Protein AF-Q4TA92-F1 (afdb_monomer_lite)

Radius of gyration: 16.66 Å; chains: 1; bounding box: 43×38×44 Å

Structure (mmCIF, N/CA/C/O backbone):
data_AF-Q4TA92-F1
#
_entry.id   AF-Q4TA92-F1
#
loop_
_atom_site.group_PDB
_atom_site.id
_atom_site.type_symbol
_atom_site.label_atom_id
_atom_site.label_alt_id
_atom_site.label_comp_id
_atom_site.label_asym_id
_atom_site.label_entity_id
_atom_site.label_seq_id
_atom_site.pdbx_PDB_ins_code
_atom_site.Cartn_x
_atom_site.Cartn_y
_atom_site.Cartn_z
_atom_site.occupancy
_atom_site.B_iso_or_equiv
_atom_site.auth_seq_id
_atom_site.auth_comp_id
_atom_site.auth_asym_id
_atom_site.auth_atom_id
_atom_site.pdbx_PDB_model_num
ATOM 1 N N . MET A 1 1 ? -24.003 -2.012 23.656 1.00 39.53 1 MET A N 1
ATOM 2 C CA . MET A 1 1 ? -23.336 -0.800 23.138 1.00 39.53 1 MET A CA 1
ATOM 3 C C . MET A 1 1 ? -22.888 -1.135 21.731 1.00 39.53 1 MET A C 1
ATOM 5 O O . MET A 1 1 ? -22.194 -2.130 21.583 1.00 39.53 1 MET A O 1
ATOM 9 N N . GLY A 1 2 ? -23.394 -0.430 20.718 1.00 49.09 2 GLY A N 1
ATOM 10 C CA . GLY A 1 2 ? -23.000 -0.677 19.329 1.00 49.09 2 GLY A CA 1
ATOM 11 C C . GLY A 1 2 ? -21.541 -0.287 19.118 1.00 49.09 2 GLY A C 1
ATOM 12 O O . GLY A 1 2 ? -21.080 0.686 19.718 1.00 49.09 2 GLY A O 1
ATOM 13 N N . GLN A 1 3 ? -20.822 -1.066 18.315 1.00 56.66 3 GLN A N 1
ATOM 14 C CA . GLN A 1 3 ? -19.485 -0.715 17.853 1.00 56.66 3 GLN A CA 1
ATOM 15 C C . GLN A 1 3 ? -19.561 0.648 17.155 1.00 56.66 3 GLN A C 1
ATOM 17 O O . GLN A 1 3 ? -20.481 0.908 16.382 1.00 56.66 3 GLN A O 1
ATOM 22 N N . LYS A 1 4 ? -18.667 1.566 17.525 1.00 73.75 4 LYS A N 1
ATOM 23 C CA . LYS A 1 4 ? -18.627 2.904 16.940 1.00 73.75 4 LYS A CA 1
ATOM 24 C C . LYS A 1 4 ? -17.943 2.786 15.583 1.00 73.75 4 LYS A C 1
ATOM 26 O O . LYS A 1 4 ? -16.740 2.547 15.546 1.00 73.75 4 LYS A O 1
ATOM 31 N N . ASP A 1 5 ? -18.694 2.963 14.504 1.00 84.50 5 ASP A N 1
ATOM 32 C CA . ASP A 1 5 ? -18.118 3.026 13.162 1.00 84.50 5 ASP A CA 1
ATOM 33 C C . ASP A 1 5 ? -17.235 4.276 13.059 1.00 84.50 5 ASP A C 1
ATOM 35 O O . ASP A 1 5 ? -17.701 5.411 13.216 1.00 84.50 5 ASP A O 1
ATOM 39 N N . LEU A 1 6 ? -15.934 4.065 12.858 1.00 92.88 6 LEU A N 1
ATOM 40 C CA . LEU A 1 6 ? -14.961 5.125 12.622 1.00 92.88 6 LEU A CA 1
ATOM 41 C C . LEU A 1 6 ? -14.700 5.211 11.120 1.00 92.88 6 LEU A C 1
ATOM 43 O O . LEU A 1 6 ? -14.471 4.198 10.470 1.00 92.88 6 LEU A O 1
ATOM 47 N N . ILE A 1 7 ? -14.735 6.426 10.579 1.00 96.19 7 ILE A N 1
ATOM 48 C CA . ILE A 1 7 ? -14.476 6.687 9.161 1.00 96.19 7 ILE A CA 1
ATOM 49 C C . ILE A 1 7 ? -13.233 7.559 9.077 1.00 96.19 7 ILE A C 1
ATOM 51 O O . ILE A 1 7 ? -13.173 8.614 9.720 1.00 96.19 7 ILE A O 1
ATOM 55 N N . PHE A 1 8 ? -12.273 7.129 8.266 1.00 97.69 8 PHE A N 1
ATOM 56 C CA . PHE A 1 8 ? -11.012 7.822 8.056 1.00 97.69 8 PHE A CA 1
ATOM 57 C C . PHE A 1 8 ? -10.828 8.197 6.584 1.00 97.69 8 PHE A C 1
ATOM 59 O O . PHE A 1 8 ? -11.374 7.556 5.692 1.00 97.69 8 PHE A O 1
ATOM 66 N N . LEU A 1 9 ? -10.064 9.259 6.356 1.00 97.81 9 LEU A N 1
ATOM 67 C CA . LEU A 1 9 ? -9.528 9.668 5.063 1.00 97.81 9 LEU A CA 1
ATOM 68 C C . LEU A 1 9 ? -8.019 9.804 5.239 1.00 97.81 9 LEU A C 1
ATOM 70 O O . LEU A 1 9 ? -7.581 10.505 6.151 1.00 97.81 9 LEU A O 1
ATOM 74 N N . VAL A 1 10 ? -7.236 9.181 4.367 1.00 98.06 10 VAL A N 1
ATOM 75 C CA . VAL A 1 10 ? -5.774 9.288 4.377 1.00 98.06 10 VAL A CA 1
ATOM 76 C C . VAL A 1 10 ? -5.331 10.044 3.134 1.00 98.06 10 VAL A C 1
ATOM 78 O O . VAL A 1 10 ? -5.870 9.835 2.051 1.00 98.06 10 VAL A O 1
ATOM 81 N N . VAL A 1 11 ? -4.390 10.970 3.297 1.00 97.50 11 VAL A N 1
ATOM 82 C CA . VAL A 1 11 ? -3.854 11.780 2.199 1.00 97.50 11 VAL A CA 1
ATOM 83 C C . VAL A 1 11 ? -2.397 11.408 1.973 1.00 97.50 11 VAL A C 1
ATOM 85 O O . VAL A 1 11 ? -1.551 11.708 2.821 1.00 97.50 11 VAL A O 1
ATOM 88 N N . ALA A 1 12 ? -2.120 10.798 0.818 1.00 96.19 12 ALA A N 1
ATOM 89 C CA . ALA A 1 12 ? -0.773 10.644 0.284 1.00 96.19 12 ALA A CA 1
ATOM 90 C C . ALA A 1 12 ? -0.198 12.021 -0.066 1.00 96.19 12 ALA A C 1
ATOM 92 O O . ALA A 1 12 ? -0.863 12.845 -0.698 1.00 96.19 12 ALA A O 1
ATOM 93 N N . ASN A 1 13 ? 1.042 12.280 0.342 1.00 91.94 13 ASN A N 1
ATOM 94 C CA . ASN A 1 13 ? 1.756 13.492 -0.029 1.00 91.94 13 ASN A CA 1
ATOM 95 C C . ASN A 1 13 ? 3.100 13.133 -0.656 1.00 91.94 13 ASN A C 1
ATOM 97 O O . ASN A 1 13 ? 3.904 12.424 -0.056 1.00 91.94 13 ASN A O 1
ATOM 101 N N . SER A 1 14 ? 3.359 13.719 -1.823 1.00 85.12 14 SER A N 1
ATOM 102 C CA . SER A 1 14 ? 4.660 13.718 -2.479 1.00 85.12 14 SER A CA 1
ATOM 103 C C . SER A 1 14 ? 5.167 15.152 -2.583 1.00 85.12 14 SER A C 1
ATOM 105 O O . SER A 1 14 ? 4.743 15.948 -3.423 1.00 85.12 14 SER A O 1
ATOM 107 N N . ARG A 1 15 ? 6.032 15.546 -1.648 1.00 76.12 15 ARG A N 1
ATOM 108 C CA . ARG A 1 15 ? 6.636 16.886 -1.631 1.00 76.12 15 ARG A CA 1
ATOM 109 C C . ARG A 1 15 ? 8.110 16.726 -1.337 1.00 76.12 15 ARG A C 1
ATOM 111 O O . ARG A 1 15 ? 8.457 16.041 -0.401 1.00 76.12 15 ARG A O 1
ATOM 118 N N . GLU A 1 16 ? 8.993 17.419 -2.040 1.00 67.81 16 GLU A N 1
ATOM 119 C CA . GLU A 1 16 ? 10.441 17.324 -1.779 1.00 67.81 16 GLU A CA 1
ATOM 120 C C . GLU A 1 16 ? 10.877 18.102 -0.513 1.00 67.81 16 GLU A C 1
ATOM 122 O O . GLU A 1 16 ? 11.810 18.901 -0.545 1.00 67.81 16 GLU A O 1
ATOM 127 N N . VAL A 1 17 ? 10.168 17.923 0.607 1.00 75.25 17 VAL A N 1
ATOM 128 C CA . VAL A 1 17 ? 10.427 18.577 1.895 1.00 75.25 17 VAL A CA 1
ATOM 129 C C . VAL A 1 17 ? 10.469 17.515 2.985 1.00 75.25 17 VAL A C 1
ATOM 131 O O . VAL A 1 17 ? 9.480 16.833 3.217 1.00 75.25 17 VAL A O 1
ATOM 134 N N . GLU A 1 18 ? 11.606 17.410 3.668 1.00 80.50 18 GLU A N 1
ATOM 135 C CA . GLU A 1 18 ? 11.836 16.434 4.737 1.00 80.50 18 GLU A CA 1
ATOM 136 C C . GLU A 1 18 ? 11.530 17.036 6.131 1.00 80.50 18 GLU A C 1
ATOM 138 O O . GLU A 1 18 ? 11.960 18.166 6.403 1.00 80.50 18 GLU A O 1
ATOM 143 N N . PRO A 1 19 ? 10.860 16.300 7.042 1.00 85.50 19 PRO A N 1
ATOM 144 C CA . PRO A 1 19 ? 10.235 14.997 6.803 1.00 85.50 19 PRO A CA 1
ATOM 145 C C . PRO A 1 19 ? 8.993 15.126 5.909 1.00 85.50 19 PRO A C 1
ATOM 147 O O . PRO A 1 19 ? 8.202 16.063 6.054 1.00 85.50 19 PRO A O 1
ATOM 150 N N . GLU A 1 20 ? 8.815 14.165 5.006 1.00 92.81 20 GLU A N 1
ATOM 151 C CA . GLU A 1 20 ? 7.596 14.036 4.209 1.00 92.81 20 GLU A CA 1
ATOM 152 C C . GLU A 1 20 ? 6.499 13.362 5.044 1.00 92.81 20 GLU A C 1
ATOM 154 O O . GLU A 1 20 ? 6.723 12.338 5.686 1.00 92.81 20 GLU A O 1
ATOM 159 N N . LEU A 1 21 ? 5.296 13.940 5.062 1.00 95.44 21 LEU A N 1
ATOM 160 C CA . LEU A 1 21 ? 4.236 13.534 5.987 1.00 95.44 21 LEU A CA 1
ATOM 161 C C . LEU A 1 21 ? 2.925 13.264 5.250 1.00 95.44 21 LEU A C 1
ATOM 163 O O . LEU A 1 21 ? 2.416 14.139 4.548 1.00 95.44 21 LEU A O 1
ATOM 167 N N . SER A 1 22 ? 2.328 12.101 5.487 1.00 97.06 22 SER A N 1
ATOM 168 C CA . SER A 1 22 ? 0.933 11.816 5.142 1.00 97.06 22 SER A CA 1
ATOM 169 C C . SER A 1 22 ? 0.024 12.148 6.323 1.00 97.06 22 SER A C 1
ATOM 171 O O . SER A 1 22 ? 0.420 12.047 7.487 1.00 97.06 22 SER A O 1
ATOM 173 N N . VAL A 1 23 ? -1.201 12.584 6.032 1.00 97.81 23 VAL A N 1
ATOM 174 C CA . VAL A 1 23 ? -2.147 13.042 7.060 1.00 97.81 23 VAL A CA 1
ATOM 175 C C . VAL A 1 23 ? -3.380 12.156 7.061 1.00 97.81 23 VAL A C 1
ATOM 177 O O . VAL A 1 23 ? -4.002 11.949 6.021 1.00 97.81 23 VAL A O 1
ATOM 180 N N . ILE A 1 24 ? -3.751 11.684 8.247 1.00 98.50 24 ILE A N 1
ATOM 181 C CA . ILE A 1 24 ? -4.986 10.951 8.493 1.00 98.50 24 ILE A CA 1
ATOM 182 C C . ILE A 1 24 ? -5.998 11.915 9.095 1.00 98.50 24 ILE A C 1
ATOM 184 O O . ILE A 1 24 ? -5.726 12.611 10.079 1.00 98.50 24 ILE A O 1
ATOM 188 N N . TYR A 1 25 ? -7.189 11.921 8.518 1.00 98.56 25 TYR A N 1
ATOM 189 C CA . TYR A 1 25 ? -8.347 12.624 9.029 1.00 98.56 25 TYR A CA 1
ATOM 190 C C . TYR A 1 25 ? -9.414 11.635 9.482 1.00 98.56 25 TYR A C 1
ATOM 192 O O . TYR A 1 25 ? -9.606 10.592 8.867 1.00 98.56 25 TYR A O 1
ATOM 200 N N . GLN A 1 26 ? -10.166 12.003 10.512 1.00 98.19 26 GLN A N 1
ATOM 201 C CA . GLN A 1 26 ? -11.313 11.247 11.000 1.00 98.19 26 GLN A CA 1
ATOM 202 C C . GLN A 1 26 ? -12.600 12.043 10.778 1.00 98.19 26 GLN A C 1
ATOM 204 O O . GLN A 1 26 ? -12.660 13.252 11.033 1.00 98.19 26 GLN A O 1
ATOM 209 N N . TRP A 1 27 ? -13.649 11.375 10.304 1.00 98.00 27 TRP A N 1
ATOM 210 C CA . TRP A 1 27 ? -14.964 11.984 10.143 1.00 98.00 27 TRP A CA 1
ATOM 211 C C . TRP A 1 27 ? -15.559 12.350 11.503 1.00 98.00 27 TRP A C 1
ATOM 213 O O . TRP A 1 27 ? -15.816 11.493 12.352 1.00 98.00 27 TRP A O 1
ATOM 223 N N . ASN A 1 28 ? -15.844 13.634 11.705 1.00 96.81 28 ASN A N 1
ATOM 224 C CA . ASN A 1 28 ? -16.569 14.097 12.873 1.00 96.81 28 ASN A CA 1
ATOM 225 C C . ASN A 1 28 ? -18.057 14.252 12.537 1.00 96.81 28 ASN A C 1
ATOM 227 O O . ASN A 1 28 ? -18.454 15.176 11.827 1.00 96.81 28 ASN A O 1
ATOM 231 N N . VAL A 1 29 ? -18.892 13.375 13.099 1.00 94.69 29 VAL A N 1
ATOM 232 C CA . VAL A 1 29 ? -20.344 13.351 12.842 1.00 94.69 29 VAL A CA 1
ATOM 233 C C . VAL A 1 29 ? -21.037 14.647 13.278 1.00 94.69 29 VAL A C 1
ATOM 235 O O . VAL A 1 29 ? -21.936 15.125 12.587 1.00 94.69 29 VAL A O 1
ATOM 238 N N . GLN A 1 30 ? -20.615 15.244 14.399 1.00 95.38 30 GLN A N 1
ATOM 239 C CA . GLN A 1 30 ? -21.237 16.463 14.933 1.00 95.38 30 GLN A CA 1
ATOM 240 C C . GLN A 1 30 ? -20.943 17.678 14.048 1.00 95.38 30 GLN A C 1
ATOM 242 O O . GLN A 1 30 ? -21.834 18.472 13.764 1.00 95.38 30 GLN A O 1
ATOM 247 N N . GLN A 1 31 ? -19.698 17.804 13.590 1.00 96.62 31 GLN A N 1
ATOM 248 C CA . GLN A 1 31 ? -19.247 18.914 12.752 1.00 96.62 31 GLN A CA 1
ATOM 249 C C . GLN A 1 31 ? -19.459 18.664 11.253 1.00 96.62 31 GLN A C 1
ATOM 251 O O . GLN A 1 31 ? -19.238 19.577 10.461 1.00 96.62 31 GLN A O 1
ATOM 256 N N . ARG A 1 32 ? -19.873 17.448 10.864 1.00 96.44 32 ARG A N 1
ATOM 257 C CA . ARG A 1 32 ? -20.069 17.006 9.473 1.00 96.44 32 ARG A CA 1
ATOM 258 C C . ARG A 1 32 ? -18.870 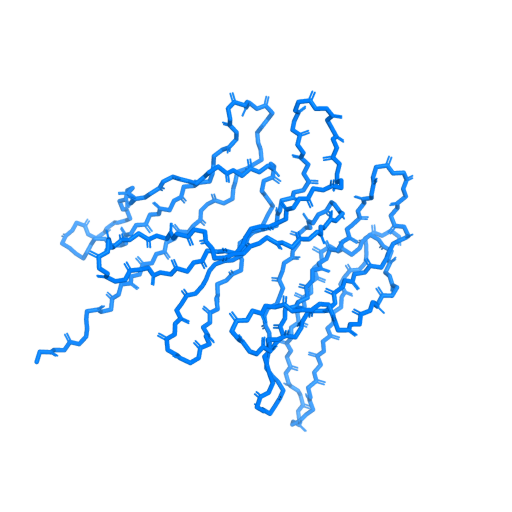17.320 8.574 1.00 96.44 32 ARG A C 1
ATOM 260 O O . ARG A 1 32 ? -19.031 17.817 7.461 1.00 96.44 32 ARG A O 1
ATOM 267 N N . ARG A 1 33 ? -17.662 17.070 9.080 1.00 97.75 33 ARG A N 1
ATOM 268 C CA . ARG A 1 33 ? -16.408 17.285 8.349 1.00 97.75 33 ARG A CA 1
ATOM 269 C C . ARG A 1 33 ? -15.304 16.368 8.857 1.00 97.75 33 ARG A C 1
ATOM 271 O O . ARG A 1 33 ? -15.341 15.918 10.002 1.00 97.75 33 ARG A O 1
ATOM 278 N N . PHE A 1 34 ? -14.303 16.157 8.015 1.00 98.31 34 PHE A N 1
ATOM 279 C CA . PHE A 1 34 ? -13.057 15.499 8.385 1.00 98.31 34 PHE A CA 1
ATOM 280 C C . PHE A 1 34 ? -12.192 16.430 9.242 1.00 98.31 34 PHE A C 1
ATOM 282 O O . PHE A 1 34 ? -11.988 17.597 8.897 1.00 98.31 34 PHE A O 1
ATOM 289 N N . LEU A 1 35 ? -11.711 15.922 10.376 1.00 98.31 35 LEU A N 1
ATOM 290 C CA . LEU A 1 35 ? -10.785 16.609 11.275 1.00 98.31 35 LEU A CA 1
ATOM 291 C C . LEU A 1 35 ? -9.451 15.882 11.282 1.00 98.31 35 LEU A C 1
ATOM 293 O O . LEU A 1 35 ? -9.429 14.664 11.140 1.00 98.31 35 LEU A O 1
ATOM 297 N N . HIS A 1 36 ? -8.356 16.628 11.440 1.00 98.31 36 HIS A N 1
ATOM 298 C CA . HIS A 1 36 ? -7.032 16.031 11.617 1.00 98.31 36 HIS A CA 1
ATOM 299 C C . HIS A 1 36 ? -7.079 15.022 12.770 1.00 98.31 36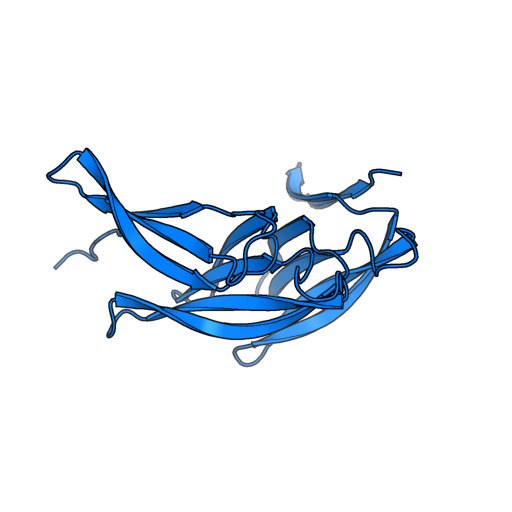 HIS A C 1
ATOM 301 O O . HIS A 1 36 ? -7.666 15.308 13.816 1.00 98.31 36 HIS A O 1
ATOM 307 N N . HIS A 1 37 ? -6.517 13.841 12.533 1.00 98.25 37 HIS A N 1
ATOM 308 C CA . HIS A 1 37 ? -6.479 12.746 13.492 1.00 98.25 37 HIS A CA 1
ATOM 309 C C . HIS A 1 37 ? -5.037 12.354 13.819 1.00 98.25 37 HIS A C 1
ATOM 311 O O . HIS A 1 37 ? -4.656 12.326 14.985 1.00 98.25 37 HIS A O 1
ATOM 317 N N . GLN A 1 38 ? -4.221 12.104 12.795 1.00 98.31 38 GLN A N 1
ATOM 318 C CA . GLN A 1 38 ? -2.838 11.667 12.955 1.00 98.31 38 GLN A CA 1
ATOM 319 C C . GLN A 1 38 ? -1.989 12.135 11.771 1.00 98.31 38 GLN A C 1
ATOM 321 O O . GLN A 1 38 ? -2.503 12.428 10.691 1.00 98.31 38 GLN A O 1
ATOM 326 N N . THR A 1 39 ? -0.678 12.193 11.975 1.00 97.62 39 THR A N 1
ATOM 327 C CA . THR A 1 39 ? 0.308 12.395 10.914 1.00 97.62 39 THR A CA 1
ATOM 328 C C . THR A 1 39 ? 1.307 11.243 10.946 1.00 97.62 39 THR A C 1
ATOM 330 O O . THR A 1 39 ? 1.744 10.858 12.030 1.00 97.62 39 THR A O 1
ATOM 333 N N . LEU A 1 40 ? 1.657 10.708 9.777 1.00 97.56 40 LEU A N 1
ATOM 334 C CA . LEU A 1 40 ? 2.613 9.613 9.606 1.00 97.56 40 LEU A CA 1
ATOM 335 C C . LEU A 1 40 ? 3.759 10.071 8.702 1.00 97.56 40 LEU A C 1
ATOM 337 O O . LEU A 1 40 ? 3.518 10.747 7.701 1.00 97.56 40 LEU A O 1
ATOM 341 N N . GLU A 1 41 ? 4.993 9.716 9.056 1.00 96.50 41 GLU A N 1
ATOM 342 C CA . GLU A 1 41 ? 6.142 9.928 8.173 1.00 96.50 41 GLU A CA 1
ATOM 343 C C . GLU A 1 41 ? 6.054 8.975 6.980 1.00 96.50 41 GLU A C 1
ATOM 345 O O . GLU A 1 41 ? 5.764 7.791 7.128 1.00 96.50 41 GLU A O 1
ATOM 350 N N . THR A 1 42 ? 6.261 9.515 5.785 1.00 96.88 42 THR A N 1
ATOM 351 C CA . THR A 1 42 ? 6.195 8.792 4.511 1.00 96.88 42 THR A CA 1
ATOM 352 C C . THR A 1 42 ? 7.291 9.299 3.582 1.00 96.88 42 THR A C 1
ATOM 354 O O . THR A 1 42 ? 7.974 10.262 3.909 1.00 96.88 42 THR A O 1
ATOM 357 N N . HIS A 1 43 ? 7.482 8.677 2.422 1.00 96.94 43 HIS A N 1
ATOM 358 C CA . HIS A 1 43 ? 8.534 9.063 1.479 1.00 96.94 43 HIS A CA 1
ATOM 359 C C . HIS A 1 43 ? 7.974 9.147 0.064 1.00 96.94 43 HIS A C 1
ATOM 361 O O . HIS A 1 43 ? 7.842 8.127 -0.618 1.00 96.94 43 HIS A O 1
ATOM 367 N N . SER A 1 44 ? 7.634 10.365 -0.366 1.00 96.50 44 SER A N 1
ATOM 368 C CA . SER A 1 44 ? 6.944 10.624 -1.626 1.00 96.50 44 SER A CA 1
ATOM 369 C C . SER A 1 44 ? 5.762 9.673 -1.827 1.00 96.50 44 SER A C 1
ATOM 371 O O . SER A 1 44 ? 5.720 8.954 -2.820 1.00 96.50 44 SER A O 1
ATOM 373 N N . ALA A 1 45 ? 4.843 9.618 -0.858 1.00 97.56 45 ALA A N 1
ATOM 374 C CA . ALA A 1 45 ? 3.722 8.682 -0.902 1.00 97.56 45 ALA A CA 1
ATOM 375 C C . ALA A 1 45 ? 2.865 8.930 -2.149 1.00 97.56 45 ALA A C 1
ATOM 377 O O . ALA A 1 45 ? 2.468 10.073 -2.404 1.00 97.56 45 ALA A O 1
ATOM 378 N N . LEU A 1 46 ? 2.596 7.867 -2.910 1.00 97.62 46 LEU A N 1
ATOM 379 C CA . LEU A 1 46 ? 1.755 7.922 -4.112 1.00 97.62 46 LEU A CA 1
ATOM 380 C C . LEU A 1 46 ? 0.377 7.303 -3.896 1.00 97.62 46 LEU A C 1
ATOM 382 O O . LEU A 1 46 ? -0.587 7.794 -4.476 1.00 97.62 46 LEU A O 1
ATOM 386 N N . ASP A 1 47 ? 0.292 6.319 -3.007 1.00 98.56 47 ASP A N 1
ATOM 387 C CA . ASP A 1 47 ? -0.936 5.593 -2.718 1.00 98.56 47 ASP A CA 1
ATOM 388 C C . ASP A 1 47 ? -1.000 5.128 -1.248 1.00 98.56 47 ASP A C 1
ATOM 390 O O . ASP A 1 47 ? 0.027 5.026 -0.558 1.00 98.56 47 ASP A O 1
ATOM 394 N N . TRP A 1 48 ? -2.227 4.900 -0.779 1.00 98.69 48 TRP A N 1
ATOM 395 C CA . TRP A 1 48 ? -2.559 4.245 0.476 1.00 98.69 48 TRP A CA 1
ATOM 396 C C . TRP A 1 48 ? -3.656 3.205 0.252 1.00 98.69 48 TRP A C 1
ATOM 398 O O . TRP A 1 48 ? -4.797 3.584 -0.012 1.00 98.69 48 TRP A O 1
ATOM 408 N N . GLU A 1 49 ? -3.356 1.942 0.544 1.00 98.75 49 GLU A N 1
ATOM 409 C CA . GLU A 1 49 ? -4.337 0.861 0.477 1.00 98.75 49 GLU A CA 1
ATOM 410 C C . GLU A 1 49 ? -4.850 0.481 1.871 1.00 98.75 49 GLU A C 1
ATOM 412 O O . GLU A 1 49 ? -4.082 0.337 2.834 1.00 98.75 49 GLU A O 1
ATOM 417 N N . ALA A 1 50 ? -6.172 0.347 1.997 1.00 98.44 50 ALA A N 1
ATOM 418 C CA . ALA A 1 50 ? -6.861 0.109 3.262 1.00 98.44 50 ALA A CA 1
ATOM 419 C C . ALA A 1 50 ? -7.571 -1.244 3.254 1.00 98.44 50 ALA A C 1
ATOM 421 O O . ALA A 1 50 ? -8.522 -1.463 2.513 1.00 98.44 50 ALA A O 1
ATOM 422 N N . PHE A 1 51 ? -7.188 -2.134 4.168 1.00 98.31 51 PHE A N 1
ATOM 423 C CA . PHE A 1 51 ? -7.696 -3.504 4.179 1.00 98.31 51 PHE A CA 1
ATOM 424 C C . PHE A 1 51 ? -7.955 -4.020 5.593 1.00 98.31 51 PHE A C 1
ATOM 426 O O . PHE A 1 51 ? -7.709 -3.352 6.602 1.00 98.31 51 PHE A O 1
ATOM 433 N N . SER A 1 52 ? -8.524 -5.221 5.696 1.00 97.25 52 SER A N 1
ATOM 434 C CA . SER A 1 52 ? -8.774 -5.865 6.984 1.00 97.25 52 SER A CA 1
ATOM 435 C C . SER A 1 52 ? -8.534 -7.367 6.929 1.00 97.25 52 SER A C 1
ATOM 437 O O . SER A 1 52 ? -8.938 -8.042 5.987 1.00 97.25 52 SER A O 1
ATOM 439 N N . ILE A 1 53 ? -7.906 -7.896 7.980 1.00 97.56 53 ILE A N 1
ATOM 440 C CA . ILE A 1 53 ? -7.643 -9.328 8.166 1.00 97.56 53 ILE A CA 1
ATOM 441 C C . ILE A 1 53 ? -8.063 -9.697 9.587 1.00 97.56 53 ILE A C 1
ATOM 443 O O . ILE A 1 53 ? -7.648 -9.050 10.545 1.00 97.56 53 ILE A O 1
ATOM 447 N N . HIS A 1 54 ? -8.889 -10.735 9.741 1.00 94.31 54 HIS A N 1
ATOM 448 C CA . HIS A 1 54 ? -9.341 -11.243 11.048 1.00 94.31 54 HIS A CA 1
ATOM 449 C C . HIS A 1 54 ? -9.856 -10.152 12.020 1.00 94.31 54 HIS A C 1
ATOM 451 O O . HIS A 1 54 ? -9.522 -10.169 13.201 1.00 94.31 54 HIS A O 1
ATOM 457 N N . ASN A 1 55 ? -10.675 -9.208 11.536 1.00 91.81 55 ASN A N 1
ATOM 458 C CA . ASN A 1 55 ? -11.207 -8.051 12.288 1.00 91.81 55 ASN A CA 1
ATOM 459 C C . ASN A 1 55 ? -10.174 -7.000 12.738 1.00 91.81 55 ASN A C 1
ATOM 461 O O . ASN A 1 55 ? -10.514 -6.111 13.519 1.00 91.81 55 ASN A O 1
ATOM 465 N N . HIS A 1 56 ? -8.941 -7.064 12.243 1.00 95.44 56 HIS A N 1
ATOM 466 C CA . HIS A 1 56 ? -7.965 -5.989 12.381 1.00 95.44 56 HIS A CA 1
ATOM 467 C C . HIS A 1 56 ? -7.953 -5.151 11.106 1.00 95.44 56 HIS A C 1
ATOM 469 O O . HIS A 1 56 ? -7.936 -5.708 10.008 1.00 95.44 56 HIS A O 1
ATOM 475 N N . SER A 1 57 ? -7.968 -3.829 11.261 1.00 97.31 57 SER A N 1
ATOM 476 C CA . SER A 1 57 ? -7.892 -2.879 10.150 1.00 97.31 57 SER A CA 1
ATOM 477 C C . SER A 1 57 ? -6.463 -2.396 9.968 1.00 97.31 57 SER A C 1
ATOM 479 O O . SER A 1 57 ? -5.779 -2.086 10.948 1.00 97.31 57 SER A O 1
ATOM 481 N N . PHE A 1 58 ? -6.038 -2.316 8.715 1.00 98.56 58 PHE A N 1
ATOM 482 C CA . PHE A 1 58 ? -4.683 -1.965 8.324 1.00 98.56 58 PHE A CA 1
ATOM 483 C C . PHE A 1 58 ? -4.686 -0.887 7.246 1.00 98.56 58 PHE A C 1
ATOM 485 O O . PHE A 1 58 ? -5.668 -0.710 6.525 1.00 98.56 58 PHE A O 1
ATOM 492 N N . LEU A 1 59 ? -3.556 -0.199 7.146 1.00 98.81 59 LEU A N 1
ATOM 493 C CA . LEU A 1 59 ? -3.208 0.691 6.049 1.00 98.81 59 LEU A CA 1
ATOM 494 C C . LEU A 1 59 ? -1.816 0.311 5.552 1.00 98.81 59 LEU A C 1
ATOM 496 O O . LEU A 1 59 ? -0.944 0.035 6.374 1.00 98.81 59 LEU A O 1
ATOM 500 N N . VAL A 1 60 ? -1.570 0.347 4.250 1.00 98.88 60 VAL A N 1
ATOM 501 C CA . VAL A 1 60 ? -0.220 0.259 3.680 1.00 98.88 60 VAL A CA 1
ATOM 502 C C . VAL A 1 60 ? 0.040 1.467 2.794 1.00 98.88 60 VAL A C 1
ATOM 504 O O . VAL A 1 60 ? -0.835 1.876 2.044 1.00 98.88 60 VAL A O 1
ATOM 507 N N . VAL A 1 61 ? 1.228 2.061 2.904 1.00 98.81 61 VAL A N 1
ATOM 508 C CA . VAL A 1 61 ? 1.633 3.203 2.069 1.00 98.81 61 VAL A CA 1
ATOM 509 C C . VAL A 1 61 ? 2.550 2.766 0.936 1.00 98.81 61 VAL A C 1
ATOM 511 O O . VAL A 1 61 ? 3.519 2.042 1.174 1.00 98.81 61 VAL A O 1
ATOM 514 N N . ALA A 1 62 ? 2.312 3.263 -0.276 1.00 98.69 62 ALA A N 1
ATOM 515 C CA . ALA A 1 62 ? 3.248 3.163 -1.392 1.00 98.69 62 ALA A CA 1
ATOM 516 C C . ALA A 1 62 ? 4.307 4.275 -1.295 1.00 98.69 62 ALA A C 1
ATOM 518 O O . ALA A 1 62 ? 4.107 5.404 -1.752 1.00 98.69 62 ALA A O 1
ATOM 519 N N . ASN A 1 63 ? 5.448 3.962 -0.675 1.00 98.44 63 ASN A N 1
ATOM 520 C CA . ASN A 1 63 ? 6.581 4.884 -0.589 1.00 98.44 63 ASN A CA 1
ATOM 521 C C . ASN A 1 63 ? 7.420 4.823 -1.876 1.00 98.44 63 ASN A C 1
ATOM 523 O O . ASN A 1 63 ? 8.134 3.849 -2.130 1.00 98.44 63 ASN A O 1
ATOM 527 N N . HIS A 1 64 ? 7.376 5.888 -2.675 1.00 97.50 64 HIS A N 1
ATOM 528 C CA . HIS A 1 64 ? 8.016 5.920 -3.989 1.00 97.50 64 HIS A CA 1
ATOM 529 C C . HIS A 1 64 ? 9.517 6.238 -3.937 1.00 97.50 64 HIS A C 1
ATOM 531 O O . HIS A 1 64 ? 10.317 5.636 -4.658 1.00 97.50 64 HIS A O 1
ATOM 537 N N . ARG A 1 65 ? 9.926 7.226 -3.134 1.00 96.44 65 ARG A N 1
ATOM 538 C CA . ARG A 1 65 ? 11.313 7.716 -3.129 1.00 96.44 65 ARG A CA 1
ATOM 539 C C . ARG A 1 65 ? 11.620 8.493 -1.861 1.00 96.44 65 ARG A C 1
ATOM 541 O O . ARG A 1 65 ? 10.845 9.347 -1.453 1.00 96.44 65 ARG A O 1
ATOM 548 N N . ARG A 1 66 ? 12.808 8.281 -1.299 1.00 95.12 66 ARG A N 1
ATOM 549 C CA . ARG A 1 66 ? 13.333 9.105 -0.205 1.00 95.12 66 ARG A CA 1
ATOM 550 C C . ARG A 1 66 ? 13.981 10.373 -0.758 1.00 95.12 66 ARG A C 1
ATOM 552 O O . ARG A 1 66 ? 14.915 10.280 -1.558 1.00 95.12 66 ARG A O 1
ATOM 559 N N . ALA A 1 67 ? 13.527 11.550 -0.326 1.00 92.38 67 ALA A N 1
ATOM 560 C CA . ALA A 1 67 ? 13.965 12.817 -0.913 1.00 92.38 67 ALA A CA 1
ATOM 561 C C . ALA A 1 67 ? 15.454 13.110 -0.660 1.00 92.38 67 ALA A C 1
ATOM 563 O O . ALA A 1 67 ? 16.142 13.572 -1.571 1.00 92.38 67 ALA A O 1
ATOM 564 N N . ARG A 1 68 ? 15.985 12.773 0.527 1.00 91.00 68 ARG A N 1
ATOM 565 C CA . ARG A 1 68 ? 17.392 13.044 0.905 1.00 91.00 68 ARG A CA 1
ATOM 566 C C . ARG A 1 68 ? 18.441 12.574 -0.113 1.00 91.00 68 ARG A C 1
ATOM 568 O O . ARG A 1 68 ? 19.444 13.256 -0.304 1.00 91.00 68 ARG A O 1
ATOM 575 N N . ASP A 1 69 ? 18.263 11.393 -0.694 1.00 92.94 69 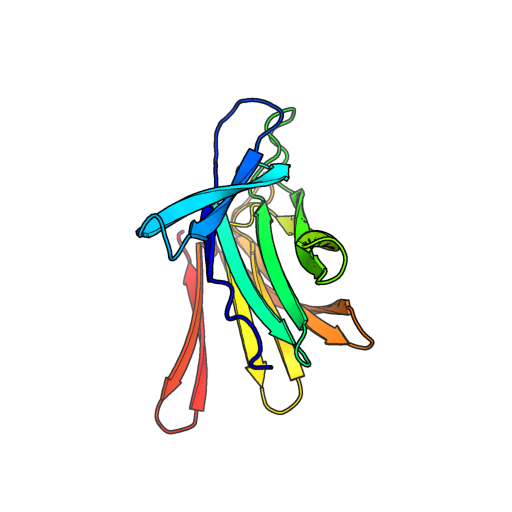ASP A N 1
ATOM 576 C CA . ASP A 1 69 ? 19.250 10.753 -1.576 1.00 92.94 69 ASP A CA 1
ATOM 577 C C . ASP A 1 69 ? 18.652 10.224 -2.883 1.00 92.94 69 ASP A C 1
ATOM 579 O O . ASP A 1 69 ? 19.339 9.553 -3.652 1.00 92.94 69 ASP A O 1
ATOM 583 N N . SER A 1 70 ? 17.383 10.543 -3.151 1.00 93.31 70 SER A N 1
ATOM 584 C CA . SER A 1 70 ? 16.633 10.049 -4.309 1.00 93.31 70 SER A CA 1
ATOM 585 C C . SER A 1 70 ? 16.631 8.521 -4.438 1.00 93.31 70 SER A C 1
ATOM 587 O O . SER A 1 70 ? 16.519 7.987 -5.541 1.00 93.31 70 SER A O 1
ATOM 589 N N . ASN A 1 71 ? 16.755 7.795 -3.323 1.00 97.00 71 ASN A N 1
ATOM 590 C CA . ASN A 1 71 ? 16.692 6.342 -3.345 1.00 97.00 71 ASN A CA 1
ATOM 591 C C . ASN A 1 71 ? 15.241 5.876 -3.547 1.00 97.00 71 ASN A C 1
ATOM 593 O O . ASN A 1 71 ? 14.366 6.200 -2.744 1.00 97.00 71 ASN A O 1
ATOM 597 N N . HIS A 1 72 ? 15.013 5.087 -4.598 1.00 98.06 72 HIS A N 1
ATOM 598 C CA . HIS A 1 72 ? 13.725 4.450 -4.895 1.00 98.06 72 HIS A CA 1
ATOM 599 C C . HIS A 1 72 ? 13.590 3.048 -4.282 1.00 98.06 72 HIS A C 1
ATOM 601 O O . HIS A 1 72 ? 12.494 2.507 -4.229 1.00 98.06 72 HIS A O 1
ATOM 607 N N . ASN A 1 73 ? 14.683 2.441 -3.810 1.00 98.50 73 ASN A N 1
ATOM 608 C CA . ASN A 1 73 ? 14.652 1.138 -3.141 1.00 98.50 73 ASN A CA 1
ATOM 609 C C . ASN A 1 73 ? 14.543 1.362 -1.636 1.00 98.50 73 ASN A C 1
ATOM 611 O O . ASN A 1 73 ? 15.550 1.427 -0.921 1.00 98.50 73 ASN A O 1
ATOM 615 N N . ILE A 1 74 ? 13.313 1.570 -1.187 1.00 98.31 74 ILE A N 1
ATOM 616 C CA . ILE A 1 74 ? 12.967 1.924 0.187 1.00 98.31 74 ILE A CA 1
ATOM 617 C C . ILE A 1 74 ? 11.818 1.051 0.678 1.00 98.31 74 ILE A C 1
ATOM 619 O O . ILE A 1 74 ? 11.198 0.311 -0.085 1.00 98.31 74 ILE A O 1
ATOM 623 N N . HIS A 1 75 ? 11.550 1.115 1.976 1.00 98.62 75 HIS A N 1
ATOM 624 C CA . HIS A 1 75 ? 10.447 0.373 2.553 1.00 98.62 75 HIS A CA 1
ATOM 625 C C . HIS A 1 75 ? 9.122 1.112 2.385 1.00 98.62 75 HIS A C 1
ATOM 627 O O . HIS A 1 75 ? 9.028 2.314 2.642 1.00 98.62 75 HIS A O 1
ATOM 633 N N . SER A 1 76 ? 8.096 0.351 2.033 1.00 98.75 76 SER A N 1
ATOM 634 C CA . SER A 1 76 ? 6.702 0.674 2.318 1.00 98.75 76 SER A CA 1
ATOM 635 C C . SER A 1 76 ? 6.359 0.193 3.732 1.00 98.75 76 SER A C 1
ATOM 637 O O . SER A 1 76 ? 6.977 -0.751 4.239 1.00 98.75 76 SER A O 1
ATOM 639 N N . VAL A 1 77 ? 5.411 0.855 4.392 1.00 98.81 77 VAL A N 1
ATOM 640 C CA . VAL A 1 77 ? 5.073 0.596 5.801 1.00 98.81 77 VAL A CA 1
ATOM 641 C C . VAL A 1 77 ? 3.616 0.179 5.906 1.00 98.81 77 VAL A C 1
ATOM 643 O O . VAL A 1 77 ? 2.743 0.808 5.313 1.00 98.81 77 VAL A O 1
ATOM 646 N N . ILE A 1 78 ? 3.364 -0.884 6.665 1.00 98.88 78 ILE A N 1
ATOM 647 C CA . ILE A 1 78 ? 2.022 -1.321 7.036 1.00 98.88 78 ILE A CA 1
ATOM 648 C C . ILE A 1 78 ? 1.757 -0.831 8.449 1.00 98.88 78 ILE A C 1
ATOM 650 O O . ILE A 1 78 ? 2.542 -1.098 9.360 1.00 98.88 78 ILE A O 1
ATOM 654 N N . TYR A 1 79 ? 0.629 -0.165 8.632 1.00 98.81 79 TYR A N 1
ATOM 655 C CA . TYR A 1 79 ? 0.107 0.281 9.910 1.00 98.81 79 TYR A CA 1
ATOM 656 C C . TYR A 1 79 ? -1.129 -0.534 10.272 1.00 98.81 79 TYR A C 1
ATOM 658 O O . TYR A 1 79 ? -1.861 -0.990 9.396 1.00 98.81 79 TYR A O 1
ATOM 666 N N . TRP A 1 80 ? -1.393 -0.690 11.563 1.00 98.19 80 TRP A N 1
ATOM 667 C CA . TRP A 1 80 ? -2.617 -1.303 12.072 1.00 98.19 80 TRP A CA 1
ATOM 668 C C . TRP A 1 80 ? -3.333 -0.342 13.020 1.00 98.19 80 TRP A C 1
ATOM 670 O O . TRP A 1 80 ? -2.696 0.456 13.707 1.00 98.19 80 TRP A O 1
ATOM 680 N N . TRP A 1 81 ? -4.662 -0.401 13.050 1.00 98.06 81 TRP A N 1
ATOM 681 C CA . TRP A 1 81 ? -5.463 0.387 13.983 1.00 98.06 81 TRP A CA 1
ATOM 682 C C . TRP A 1 81 ? -5.408 -0.215 15.390 1.00 98.06 81 TRP A C 1
ATOM 684 O O . TRP A 1 81 ? -5.944 -1.304 15.620 1.00 98.06 81 TRP A O 1
ATOM 694 N N . ASN A 1 82 ? -4.829 0.520 16.339 1.00 97.44 82 ASN A N 1
ATOM 695 C CA . ASN A 1 82 ? -4.801 0.149 17.746 1.00 97.44 82 ASN A CA 1
ATOM 696 C C . ASN A 1 82 ? -6.005 0.775 18.485 1.00 97.44 82 ASN A C 1
ATOM 698 O O . ASN A 1 82 ? -6.039 1.987 18.712 1.00 97.44 82 ASN A O 1
ATOM 702 N N . PRO A 1 83 ? -7.005 -0.020 18.914 1.00 94.50 83 PRO A N 1
ATOM 703 C CA . PRO A 1 83 ? -8.199 0.511 19.568 1.00 94.50 83 PRO A CA 1
ATOM 704 C C . PRO A 1 83 ? -7.957 0.989 21.008 1.00 94.50 83 PRO A C 1
ATOM 706 O O . PRO A 1 83 ? -8.834 1.633 21.575 1.00 94.50 83 PRO A O 1
ATOM 709 N N . GLN A 1 84 ? -6.815 0.661 21.625 1.00 96.25 84 GLN A N 1
ATOM 710 C CA . GLN A 1 84 ? -6.459 1.155 22.957 1.00 96.25 84 GLN A CA 1
ATOM 711 C C . GLN A 1 84 ? -5.866 2.562 22.901 1.00 96.25 84 GLN A C 1
ATOM 713 O O . GLN A 1 84 ? -6.144 3.370 23.787 1.00 96.25 84 GLN A O 1
ATOM 718 N N . THR A 1 85 ? -5.044 2.845 21.891 1.00 97.25 85 THR A N 1
ATOM 719 C CA . THR A 1 85 ? -4.419 4.163 21.703 1.00 97.25 85 THR A CA 1
ATOM 720 C C . THR A 1 85 ? -5.234 5.073 20.788 1.00 97.25 85 THR A C 1
ATOM 722 O O . THR A 1 85 ? -5.014 6.280 20.801 1.00 97.25 85 THR A O 1
ATOM 725 N N . GLU A 1 86 ? -6.200 4.510 20.055 1.00 96.75 86 GLU A N 1
ATOM 726 C CA . GLU A 1 86 ? -6.960 5.183 19.000 1.00 96.75 86 GLU A CA 1
ATOM 727 C C . GLU A 1 86 ? -6.042 5.799 17.928 1.00 96.75 86 GLU A C 1
ATOM 729 O O . GLU A 1 86 ? -6.288 6.910 17.461 1.00 96.75 86 GLU A O 1
ATOM 734 N N . LEU A 1 87 ? -4.975 5.082 17.551 1.00 98.12 87 LEU A N 1
ATOM 735 C CA . LEU A 1 87 ? -3.992 5.503 16.549 1.00 98.12 87 LEU A CA 1
ATOM 736 C C . LEU A 1 87 ? -3.677 4.373 15.562 1.00 98.12 87 LEU A C 1
ATOM 738 O O . LEU A 1 87 ? -3.807 3.189 15.880 1.00 98.12 87 LEU A O 1
ATOM 742 N N . PHE A 1 88 ? -3.203 4.746 14.372 1.00 98.44 88 PHE A N 1
ATOM 743 C CA . PHE A 1 88 ? -2.526 3.824 13.466 1.00 98.44 88 PHE A CA 1
ATOM 744 C C . PHE A 1 88 ? -1.058 3.689 13.874 1.00 98.44 88 PHE A C 1
ATOM 746 O O . PHE A 1 88 ? -0.313 4.670 13.898 1.00 98.44 88 PHE A O 1
ATOM 753 N N . GLU A 1 89 ? -0.636 2.474 14.201 1.00 98.56 89 GLU A N 1
ATOM 754 C CA . GLU A 1 89 ? 0.717 2.164 14.667 1.00 98.56 89 GLU A CA 1
ATOM 755 C C . GLU A 1 89 ? 1.440 1.296 13.640 1.00 98.56 89 GLU A C 1
ATOM 757 O O . GLU A 1 89 ? 0.812 0.473 12.976 1.00 98.56 89 GLU A O 1
ATOM 762 N N . GLU A 1 90 ? 2.756 1.465 13.497 1.00 98.56 90 GLU A N 1
ATOM 763 C CA . GLU A 1 90 ? 3.550 0.626 12.594 1.00 98.56 90 GLU A CA 1
ATOM 764 C C . GLU A 1 90 ? 3.424 -0.852 12.986 1.00 98.56 90 GLU A C 1
ATOM 766 O O . GLU A 1 90 ? 3.626 -1.238 14.137 1.00 98.56 90 GLU A O 1
ATOM 771 N N . ASN A 1 91 ? 3.070 -1.682 12.010 1.00 98.38 91 ASN A N 1
ATOM 772 C CA . ASN A 1 91 ? 2.930 -3.124 12.155 1.00 98.38 91 ASN A CA 1
ATOM 773 C C . ASN A 1 91 ? 4.144 -3.863 11.582 1.00 98.38 91 ASN A C 1
ATOM 775 O O . ASN A 1 91 ? 4.694 -4.748 12.233 1.00 98.38 91 ASN A O 1
ATOM 779 N N . GLN A 1 92 ? 4.550 -3.510 10.361 1.00 98.50 92 GLN A N 1
ATOM 780 C CA . GLN A 1 92 ? 5.684 -4.113 9.658 1.00 98.50 92 GLN A CA 1
ATOM 781 C C . GLN A 1 92 ? 6.125 -3.233 8.483 1.00 98.50 92 GLN A C 1
ATOM 783 O O . GLN A 1 92 ? 5.401 -2.335 8.054 1.00 98.50 92 GLN A O 1
ATOM 788 N N . THR A 1 93 ? 7.293 -3.531 7.922 1.00 98.75 93 THR A N 1
ATOM 789 C CA . THR A 1 93 ? 7.814 -2.887 6.713 1.00 98.75 93 THR A CA 1
ATOM 790 C C . THR A 1 93 ? 8.058 -3.914 5.613 1.00 98.75 93 THR A C 1
ATOM 792 O O . THR A 1 93 ? 8.456 -5.048 5.884 1.00 98.75 93 THR A O 1
ATOM 795 N N . LEU A 1 94 ? 7.833 -3.517 4.360 1.00 98.75 94 LEU A N 1
ATOM 796 C CA . LEU A 1 94 ? 8.051 -4.344 3.172 1.00 98.75 94 LEU A CA 1
ATOM 797 C C . LEU A 1 94 ? 9.012 -3.626 2.220 1.00 98.75 94 LEU A C 1
ATOM 799 O O . LEU A 1 94 ? 8.873 -2.432 1.966 1.00 98.75 94 LEU A O 1
ATOM 803 N N . SER A 1 95 ? 10.030 -4.329 1.721 1.00 98.38 95 SER A N 1
ATOM 804 C CA . SER A 1 95 ? 10.974 -3.776 0.738 1.00 98.38 95 SER A CA 1
ATOM 805 C C . SER A 1 95 ? 10.289 -3.553 -0.605 1.00 98.38 95 SER A C 1
ATOM 807 O O . SER A 1 95 ? 9.753 -4.500 -1.171 1.00 98.38 95 SER A O 1
ATOM 809 N N . THR A 1 96 ? 10.368 -2.333 -1.130 1.00 98.62 96 THR A N 1
ATOM 810 C CA . THR A 1 96 ? 9.744 -1.940 -2.401 1.00 98.62 96 THR A CA 1
ATOM 811 C C . THR A 1 96 ? 10.707 -1.139 -3.277 1.00 98.62 96 THR A C 1
ATOM 813 O O . THR A 1 96 ? 11.722 -0.624 -2.799 1.00 98.62 96 THR A O 1
ATOM 816 N N . SER A 1 97 ? 10.398 -1.032 -4.568 1.00 98.69 97 SER A N 1
ATOM 817 C CA . SER A 1 97 ? 11.208 -0.313 -5.555 1.00 98.69 97 SER A CA 1
ATOM 818 C C . SER A 1 97 ? 10.339 0.655 -6.346 1.00 98.69 97 SER A C 1
ATOM 820 O O . SER A 1 97 ? 9.693 0.259 -7.316 1.00 98.69 97 SER A O 1
ATOM 822 N N . GLY A 1 98 ? 10.340 1.925 -5.936 1.00 98.25 98 GLY A N 1
ATOM 823 C CA . GLY A 1 98 ? 9.538 2.963 -6.571 1.00 98.25 98 GLY A CA 1
ATOM 824 C C . GLY A 1 98 ? 8.066 2.588 -6.571 1.00 98.25 98 GLY A C 1
ATOM 825 O O . GLY A 1 98 ? 7.491 2.512 -7.649 1.00 98.25 98 GLY A O 1
ATOM 826 N N . ALA A 1 99 ? 7.506 2.281 -5.397 1.00 98.69 99 ALA A N 1
ATOM 827 C CA . ALA A 1 99 ? 6.126 1.822 -5.272 1.00 98.69 99 ALA A CA 1
ATOM 828 C C . ALA A 1 99 ? 5.149 2.903 -5.745 1.00 98.69 99 ALA A C 1
ATOM 830 O O . ALA A 1 99 ? 5.246 4.050 -5.299 1.00 98.69 99 ALA A O 1
ATOM 831 N N . TYR A 1 100 ? 4.237 2.532 -6.641 1.00 98.50 100 TYR A N 1
ATOM 832 C CA . TYR A 1 100 ? 3.168 3.413 -7.122 1.00 98.50 100 TYR A CA 1
ATOM 833 C C . TYR A 1 100 ? 1.822 3.100 -6.488 1.00 98.50 100 TYR A C 1
ATOM 835 O O . TYR A 1 100 ? 1.061 4.024 -6.232 1.00 98.50 100 TYR A O 1
ATOM 843 N N . ASP A 1 101 ? 1.573 1.823 -6.230 1.00 98.81 101 ASP A N 1
ATOM 844 C CA . ASP A 1 101 ? 0.263 1.311 -5.864 1.00 98.81 101 ASP A CA 1
ATOM 845 C C . ASP A 1 101 ? 0.402 0.029 -5.029 1.00 98.81 101 ASP A C 1
ATOM 847 O O . ASP A 1 101 ? 1.397 -0.707 -5.161 1.00 98.81 101 ASP A O 1
ATOM 851 N N . TRP A 1 102 ? -0.581 -0.211 -4.168 1.00 98.81 102 TRP A N 1
ATOM 852 C CA . TRP A 1 102 ? -0.770 -1.447 -3.424 1.00 98.81 102 TRP A CA 1
ATOM 853 C C . TRP A 1 102 ? -2.193 -1.947 -3.632 1.00 98.81 102 TRP A C 1
ATOM 855 O O . TRP A 1 102 ? -3.135 -1.200 -3.445 1.00 98.81 102 TRP A O 1
ATOM 865 N N . GLU A 1 103 ? -2.351 -3.245 -3.868 1.00 98.81 103 GLU A N 1
ATOM 866 C CA . GLU A 1 103 ? -3.676 -3.861 -3.959 1.00 98.81 103 GLU A CA 1
ATOM 867 C C . GLU A 1 103 ? -3.785 -5.016 -2.962 1.00 98.81 103 GLU A C 1
ATOM 869 O O . GLU A 1 103 ? -2.933 -5.921 -2.917 1.00 98.81 103 GLU A O 1
ATOM 874 N N . PHE A 1 104 ? -4.838 -4.990 -2.143 1.00 98.75 104 PHE A N 1
ATOM 875 C CA . PHE A 1 104 ? -5.176 -6.079 -1.236 1.00 98.75 104 PH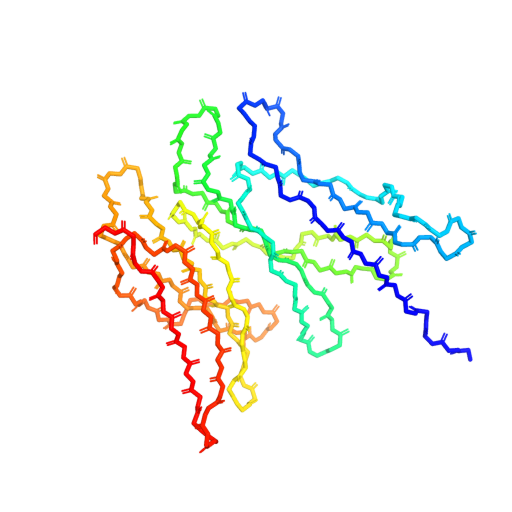E A CA 1
ATOM 876 C C . PHE A 1 104 ? -6.233 -6.984 -1.850 1.00 98.75 104 PHE A C 1
ATOM 878 O O . PHE A 1 104 ? -7.286 -6.545 -2.295 1.00 98.75 104 PHE A O 1
ATOM 885 N N . PHE A 1 105 ? -6.021 -8.295 -1.758 1.00 98.25 105 PHE A N 1
ATOM 886 C CA . PHE A 1 105 ? -7.034 -9.247 -2.191 1.00 98.25 105 PHE A CA 1
ATOM 887 C C . PHE A 1 105 ? -6.998 -10.543 -1.396 1.00 98.25 105 PHE A C 1
ATOM 889 O O . PHE A 1 105 ? -6.052 -10.860 -0.673 1.00 98.25 105 PHE A O 1
ATOM 896 N N . SER A 1 106 ? -8.075 -11.316 -1.511 1.00 97.06 106 SER A N 1
ATOM 897 C CA . SER A 1 106 ? -8.195 -12.618 -0.860 1.00 97.06 106 SER A CA 1
ATOM 898 C C . SER A 1 106 ? -8.638 -13.683 -1.849 1.00 97.06 106 SER A C 1
ATOM 900 O O . SER A 1 106 ? -9.548 -13.468 -2.649 1.00 97.06 106 SER A O 1
ATOM 902 N N . VAL A 1 107 ? -8.009 -14.852 -1.761 1.00 93.31 107 VAL A N 1
ATOM 903 C CA . VAL A 1 107 ? -8.397 -16.051 -2.506 1.00 93.31 107 VAL A CA 1
ATOM 904 C C . VAL A 1 107 ? -8.617 -17.159 -1.490 1.00 93.31 107 VAL A C 1
ATOM 906 O O . VAL A 1 107 ? -7.687 -17.586 -0.807 1.00 93.31 107 VAL A O 1
ATOM 909 N N . GLU A 1 108 ? -9.867 -17.605 -1.377 1.00 90.62 108 GLU A N 1
ATOM 910 C CA . GLU A 1 108 ? -10.301 -18.549 -0.344 1.00 90.62 108 GLU A CA 1
ATOM 911 C C . GLU A 1 108 ? -9.944 -18.049 1.071 1.00 90.62 108 GLU A C 1
ATOM 913 O O . GLU A 1 108 ? -10.421 -16.996 1.487 1.00 90.62 108 GLU A O 1
ATOM 918 N N . ALA A 1 109 ? -9.130 -18.800 1.817 1.00 93.94 109 ALA A N 1
ATOM 919 C CA . ALA A 1 109 ? -8.692 -18.458 3.170 1.00 93.94 109 ALA A CA 1
ATOM 920 C C . ALA A 1 109 ? -7.366 -17.675 3.207 1.00 93.94 109 ALA A C 1
ATOM 922 O O . ALA A 1 109 ? -6.854 -17.389 4.288 1.00 93.94 109 ALA A O 1
ATOM 923 N N . TYR A 1 110 ? -6.783 -17.371 2.046 1.00 96.94 110 TYR A N 1
ATOM 924 C CA . TYR A 1 110 ? -5.503 -16.684 1.945 1.00 96.94 110 TYR A CA 1
ATOM 925 C C . TYR A 1 110 ? -5.709 -15.201 1.654 1.00 96.94 110 TYR A C 1
ATOM 927 O O . TYR A 1 110 ? -6.537 -14.825 0.823 1.00 96.94 110 TYR A O 1
ATOM 935 N N . HIS A 1 111 ? -4.910 -14.374 2.320 1.00 98.44 111 HIS A N 1
ATOM 936 C CA . HIS A 1 111 ? -4.889 -12.927 2.148 1.00 98.44 111 HIS A CA 1
ATOM 937 C C . HIS A 1 111 ? -3.555 -12.512 1.542 1.00 98.44 111 HIS A C 1
ATOM 939 O O . HIS A 1 111 ? -2.499 -12.979 1.985 1.00 98.44 111 HIS A O 1
ATOM 945 N N . PHE A 1 112 ? -3.610 -11.634 0.551 1.00 98.69 112 PHE A N 1
ATOM 946 C CA . PHE A 1 112 ? -2.458 -11.202 -0.217 1.00 98.69 112 PHE A CA 1
ATOM 947 C C . PHE A 1 112 ? -2.403 -9.683 -0.316 1.00 98.69 112 PHE A C 1
ATOM 949 O O . PHE A 1 112 ? -3.426 -9.005 -0.280 1.00 98.69 112 PHE A O 1
ATOM 956 N N . LEU A 1 113 ? -1.184 -9.181 -0.469 1.00 98.75 113 LEU A N 1
ATOM 957 C CA . LEU A 1 113 ? -0.897 -7.830 -0.935 1.00 98.75 113 LEU A CA 1
ATOM 958 C C . LEU A 1 113 ? -0.011 -7.934 -2.167 1.00 98.75 113 LEU A C 1
ATOM 960 O O . LEU A 1 113 ? 0.887 -8.777 -2.204 1.00 98.75 113 LEU A O 1
ATOM 964 N N . ILE A 1 114 ? -0.206 -7.062 -3.143 1.00 98.81 114 ILE A N 1
ATOM 965 C CA . ILE A 1 114 ? 0.712 -6.907 -4.269 1.00 98.81 114 ILE A CA 1
ATOM 966 C C . ILE A 1 114 ? 1.091 -5.439 -4.427 1.00 98.81 114 ILE A C 1
ATOM 968 O O . ILE A 1 114 ? 0.244 -4.567 -4.293 1.00 98.81 114 ILE A O 1
ATOM 972 N N . VAL A 1 115 ? 2.375 -5.176 -4.681 1.00 98.88 115 VAL A N 1
ATOM 973 C CA . VAL A 1 115 ? 2.893 -3.824 -4.939 1.00 98.88 115 VAL A CA 1
ATOM 974 C C . VAL A 1 115 ? 3.146 -3.611 -6.421 1.00 98.88 115 VAL A C 1
ATOM 976 O O . VAL A 1 115 ? 3.738 -4.468 -7.079 1.00 98.88 115 VAL A O 1
ATOM 979 N N . ALA A 1 116 ? 2.799 -2.440 -6.945 1.00 98.75 116 ALA A N 1
ATOM 980 C CA . ALA A 1 116 ? 3.301 -1.955 -8.225 1.00 98.75 116 ALA A CA 1
ATOM 981 C C . ALA A 1 116 ? 4.718 -1.396 -8.042 1.00 98.75 116 ALA A C 1
ATOM 983 O O . ALA A 1 116 ? 4.910 -0.216 -7.747 1.00 98.75 116 ALA A O 1
ATOM 984 N N . ASN A 1 117 ? 5.733 -2.252 -8.197 1.00 98.75 117 ASN A N 1
ATOM 985 C CA . ASN A 1 117 ? 7.122 -1.796 -8.245 1.00 98.75 117 ASN A CA 1
ATOM 986 C C . ASN A 1 117 ? 7.399 -1.195 -9.631 1.00 98.75 117 ASN A C 1
ATOM 988 O O . ASN A 1 117 ? 7.478 -1.918 -10.629 1.00 98.75 117 ASN A O 1
ATOM 992 N N . THR A 1 118 ? 7.583 0.123 -9.698 1.00 98.38 118 THR A N 1
ATOM 993 C CA . THR A 1 118 ? 7.682 0.843 -10.977 1.00 98.38 118 THR A CA 1
ATOM 994 C C . THR A 1 118 ? 9.118 1.097 -11.416 1.00 98.38 118 THR A C 1
ATOM 996 O O . THR A 1 118 ? 9.433 0.951 -12.596 1.00 98.38 118 THR A O 1
ATOM 999 N N . PHE A 1 119 ? 10.000 1.509 -10.499 1.00 98.25 119 PHE A N 1
ATOM 1000 C CA . PHE A 1 119 ? 11.358 1.955 -10.827 1.00 98.25 119 PHE A CA 1
ATOM 1001 C C . PHE A 1 119 ? 12.327 1.751 -9.661 1.00 98.25 119 PHE A C 1
ATOM 1003 O O . PHE A 1 119 ? 12.106 2.225 -8.554 1.00 98.25 119 PHE A O 1
ATOM 1010 N N . ASN A 1 120 ? 13.468 1.110 -9.918 1.00 97.88 120 ASN A N 1
ATOM 1011 C CA . ASN A 1 120 ? 14.478 0.828 -8.888 1.00 97.88 120 ASN A CA 1
ATOM 1012 C C . ASN A 1 120 ? 15.645 1.837 -8.851 1.00 97.88 120 ASN A C 1
ATOM 1014 O O . ASN A 1 120 ? 16.710 1.535 -8.308 1.00 97.88 120 ASN A O 1
ATOM 1018 N N . GLY A 1 121 ? 15.505 3.007 -9.481 1.00 97.44 121 GLY A N 1
ATOM 1019 C CA . GLY A 1 121 ? 16.605 3.964 -9.652 1.00 97.44 121 GLY A CA 1
ATOM 1020 C C . GLY A 1 121 ? 17.458 3.737 -10.908 1.00 97.44 121 GLY A C 1
ATOM 1021 O O . GLY A 1 121 ? 18.343 4.544 -11.188 1.00 97.44 121 GLY A O 1
ATOM 1022 N N . ARG A 1 122 ? 17.229 2.653 -11.667 1.00 97.50 122 ARG A N 1
ATOM 1023 C CA . ARG A 1 122 ? 17.981 2.332 -12.898 1.00 97.50 122 ARG A CA 1
ATOM 1024 C C . ARG A 1 122 ? 17.106 1.932 -14.080 1.00 97.50 122 ARG A C 1
ATOM 1026 O O . ARG A 1 122 ? 17.397 2.334 -15.199 1.00 97.50 122 ARG A O 1
ATOM 1033 N N . THR A 1 123 ? 16.076 1.123 -13.853 1.00 98.12 123 THR A N 1
ATOM 1034 C CA . THR A 1 123 ? 15.192 0.601 -14.905 1.00 98.12 123 THR A CA 1
ATOM 1035 C C . THR A 1 123 ? 13.766 0.440 -14.391 1.00 98.12 123 THR A C 1
ATOM 1037 O O . THR A 1 123 ? 13.554 0.300 -13.184 1.00 98.12 123 THR A O 1
ATOM 1040 N N . THR A 1 124 ? 12.803 0.464 -15.312 1.00 98.38 124 THR A N 1
ATOM 1041 C CA . THR A 1 124 ? 11.387 0.158 -15.070 1.00 98.38 124 THR A CA 1
ATOM 1042 C C . THR A 1 124 ? 11.038 -1.303 -15.357 1.00 98.38 124 THR A C 1
ATOM 1044 O O . THR A 1 124 ? 9.961 -1.762 -14.998 1.00 98.38 124 THR A O 1
ATOM 1047 N N . THR A 1 125 ? 11.943 -2.068 -15.977 1.00 98.31 125 THR A N 1
ATOM 1048 C CA . THR A 1 125 ? 11.794 -3.521 -16.145 1.00 98.31 125 THR A CA 1
ATOM 1049 C C . THR A 1 125 ? 12.211 -4.224 -14.858 1.00 98.31 125 THR A C 1
ATOM 1051 O O . THR A 1 125 ? 13.366 -4.631 -14.703 1.00 98.31 125 THR A O 1
ATOM 1054 N N . ILE A 1 126 ? 11.279 -4.310 -13.913 1.00 98.12 126 ILE A N 1
ATOM 1055 C CA . ILE A 1 126 ? 11.468 -4.918 -12.594 1.00 98.12 126 ILE A CA 1
ATOM 1056 C C . ILE A 1 126 ? 10.246 -5.754 -12.216 1.00 98.12 126 ILE A C 1
ATOM 1058 O O . ILE A 1 126 ? 9.162 -5.587 -12.775 1.00 98.12 126 ILE A O 1
ATOM 1062 N N . SER A 1 127 ? 10.420 -6.674 -11.272 1.00 98.56 127 SER A N 1
ATOM 1063 C CA . SER A 1 127 ? 9.304 -7.467 -10.765 1.00 98.56 127 SER A CA 1
ATOM 1064 C C . SER A 1 127 ? 8.505 -6.709 -9.708 1.00 98.56 127 SER A C 1
ATOM 1066 O O . SER A 1 127 ? 9.067 -6.058 -8.824 1.00 98.56 127 SER A O 1
ATOM 1068 N N . SER A 1 128 ? 7.192 -6.868 -9.777 1.00 98.69 128 SER A N 1
ATOM 1069 C CA . SER A 1 128 ? 6.250 -6.572 -8.702 1.00 98.69 128 SER A CA 1
ATOM 1070 C C . SER A 1 128 ? 6.114 -7.797 -7.799 1.00 98.69 128 SER A C 1
ATOM 1072 O O . SER A 1 128 ? 6.090 -8.923 -8.298 1.00 98.69 128 SER A O 1
ATOM 1074 N N . THR A 1 129 ? 6.054 -7.602 -6.484 1.00 98.81 129 THR A N 1
ATOM 1075 C CA . THR A 1 129 ? 6.070 -8.711 -5.517 1.00 98.81 129 THR A CA 1
ATOM 1076 C C . THR A 1 129 ? 4.693 -8.892 -4.889 1.00 98.81 129 THR A C 1
ATOM 1078 O O . THR A 1 129 ? 4.102 -7.944 -4.375 1.00 98.81 129 THR A O 1
ATOM 1081 N N . ILE A 1 130 ? 4.200 -10.129 -4.908 1.00 98.75 130 ILE A N 1
ATOM 1082 C CA . ILE A 1 130 ? 3.051 -10.591 -4.132 1.00 98.75 130 ILE A CA 1
ATOM 1083 C C . ILE A 1 130 ? 3.559 -11.048 -2.769 1.00 98.75 130 ILE A C 1
ATOM 1085 O O . ILE A 1 130 ? 4.517 -11.821 -2.676 1.00 98.75 130 ILE A O 1
ATOM 1089 N N . TYR A 1 131 ? 2.871 -10.628 -1.720 1.00 98.88 131 TYR A N 1
ATOM 1090 C CA . TYR A 1 131 ? 3.067 -11.054 -0.346 1.00 98.88 131 TYR A CA 1
ATOM 1091 C C . TYR A 1 131 ? 1.840 -11.823 0.130 1.00 98.88 131 TYR A C 1
ATOM 1093 O O . TYR A 1 131 ? 0.714 -11.470 -0.204 1.00 98.88 131 TYR A O 1
ATOM 1101 N N . VAL A 1 132 ? 2.051 -12.854 0.943 1.00 98.75 132 VAL A N 1
ATOM 1102 C CA . VAL A 1 132 ? 0.992 -13.658 1.564 1.00 98.75 132 VAL A CA 1
ATOM 1103 C C . VAL A 1 132 ? 0.993 -13.454 3.076 1.00 98.75 132 VAL A C 1
ATOM 1105 O O . VAL A 1 132 ? 2.053 -13.402 3.702 1.00 98.75 132 VAL A O 1
ATOM 1108 N N . TRP A 1 133 ? -0.190 -13.339 3.675 1.00 98.69 133 TRP A N 1
ATOM 1109 C CA . TRP A 1 133 ? -0.345 -13.254 5.124 1.00 98.69 133 TRP A CA 1
ATOM 1110 C C . TRP A 1 133 ? -0.185 -14.630 5.775 1.00 98.69 133 TRP A C 1
ATOM 1112 O O . TRP A 1 133 ? -1.032 -15.510 5.607 1.00 98.69 133 TRP A O 1
ATOM 1122 N N . LEU A 1 134 ? 0.878 -14.819 6.556 1.00 97.50 134 LEU A N 1
ATOM 1123 C CA . LEU A 1 134 ? 1.170 -16.062 7.268 1.00 97.50 134 LEU A CA 1
ATOM 1124 C C . LEU A 1 134 ? 1.634 -15.760 8.690 1.00 97.50 134 LEU A C 1
ATOM 1126 O O . LEU A 1 134 ? 2.525 -14.945 8.908 1.00 97.50 134 LEU A O 1
ATOM 1130 N N . ASN A 1 135 ? 1.061 -16.462 9.670 1.00 95.00 135 ASN A N 1
ATOM 1131 C CA . ASN A 1 135 ? 1.464 -16.378 11.081 1.00 95.00 135 ASN A CA 1
ATOM 1132 C C . ASN A 1 135 ? 1.488 -14.944 11.655 1.00 95.00 135 ASN A C 1
ATOM 1134 O O . ASN A 1 135 ? 2.289 -14.650 12.538 1.00 95.00 135 ASN A O 1
ATOM 1138 N N . GLY A 1 136 ? 0.602 -14.065 11.177 1.00 95.25 136 GLY A N 1
ATOM 1139 C CA . GLY A 1 136 ? 0.463 -12.703 11.699 1.00 95.25 136 GLY A CA 1
ATOM 1140 C C . GLY A 1 136 ? 1.304 -11.633 10.996 1.00 95.25 136 GLY A C 1
ATOM 1141 O O . GLY A 1 136 ? 1.373 -10.520 11.507 1.00 95.25 136 GLY A O 1
ATOM 1142 N N . SER A 1 137 ? 1.939 -11.941 9.861 1.00 97.75 137 SER A N 1
ATOM 1143 C CA . SER A 1 137 ? 2.682 -10.964 9.055 1.00 97.75 137 SER A CA 1
ATOM 1144 C C . SER A 1 137 ? 2.622 -11.279 7.558 1.00 97.75 137 SER A C 1
ATOM 1146 O O . SER A 1 137 ? 2.266 -12.389 7.157 1.00 97.75 137 SER A O 1
ATOM 1148 N N . PHE A 1 138 ? 2.970 -10.300 6.720 1.00 98.69 138 PHE A N 1
ATOM 1149 C CA . PHE A 1 138 ? 3.098 -10.501 5.277 1.00 98.69 138 PHE A CA 1
ATOM 1150 C C . PHE A 1 138 ? 4.497 -11.021 4.941 1.00 98.69 138 PHE A C 1
ATOM 1152 O O . PHE A 1 138 ? 5.505 -10.497 5.414 1.00 98.69 138 PHE A O 1
ATOM 1159 N N . GLN A 1 139 ? 4.564 -12.057 4.108 1.00 98.44 139 GLN A N 1
ATOM 1160 C CA . GLN A 1 139 ? 5.809 -12.681 3.660 1.00 98.44 139 GLN A CA 1
ATOM 1161 C C . GLN A 1 139 ? 5.861 -12.705 2.130 1.00 98.44 139 GLN A C 1
ATOM 1163 O O . GLN A 1 139 ? 4.818 -12.939 1.518 1.00 98.44 139 GLN A O 1
ATOM 1168 N N . PRO A 1 140 ? 7.030 -12.494 1.491 1.00 98.38 140 PRO A N 1
ATOM 1169 C CA . PRO A 1 140 ? 7.150 -12.611 0.040 1.00 98.38 140 PRO A CA 1
ATOM 1170 C C . PRO A 1 140 ? 6.659 -13.981 -0.437 1.00 98.38 140 PRO A C 1
ATOM 1172 O O . PRO A 1 140 ? 7.063 -15.013 0.099 1.00 98.38 140 PRO A O 1
ATOM 1175 N N . PHE A 1 141 ? 5.788 -13.980 -1.439 1.00 98.38 141 PHE A N 1
ATOM 1176 C CA . PHE A 1 141 ? 5.176 -15.180 -1.999 1.00 98.38 141 PHE A CA 1
ATOM 1177 C C . PHE A 1 141 ? 5.666 -15.447 -3.421 1.00 98.38 141 PHE A C 1
ATOM 1179 O O . PHE A 1 141 ? 6.132 -16.545 -3.723 1.00 98.38 141 PHE A O 1
ATOM 1186 N N . GLN A 1 142 ? 5.569 -14.442 -4.293 1.00 98.38 142 GLN A N 1
ATOM 1187 C CA . GLN A 1 142 ? 5.876 -14.582 -5.711 1.00 98.38 142 GLN A CA 1
ATOM 1188 C C . GLN A 1 142 ? 6.256 -13.236 -6.326 1.00 98.38 142 GLN A C 1
ATOM 1190 O O . GLN A 1 142 ? 5.641 -12.222 -6.020 1.00 98.38 142 GLN A O 1
ATOM 1195 N N . ASP A 1 143 ? 7.206 -13.252 -7.256 1.00 98.62 143 ASP A N 1
ATOM 1196 C CA . ASP A 1 143 ? 7.526 -12.105 -8.103 1.00 98.62 143 ASP A CA 1
ATOM 1197 C C . ASP A 1 143 ? 6.867 -12.246 -9.481 1.00 98.62 143 ASP A C 1
ATOM 1199 O O . ASP A 1 143 ? 6.951 -13.298 -10.123 1.00 98.62 143 ASP A O 1
ATOM 1203 N N . ILE A 1 144 ? 6.245 -11.167 -9.953 1.00 98.50 144 ILE A N 1
ATOM 1204 C CA . ILE A 1 144 ? 5.629 -11.046 -11.275 1.00 98.50 144 ILE A CA 1
ATOM 1205 C C . ILE A 1 144 ? 6.441 -10.039 -12.096 1.00 98.50 144 ILE A C 1
ATOM 1207 O O . ILE A 1 144 ? 6.503 -8.867 -11.720 1.00 98.50 144 ILE A O 1
ATOM 1211 N N . PRO A 1 145 ? 7.074 -10.449 -13.212 1.00 98.31 145 PRO A N 1
ATOM 1212 C CA . PRO A 1 145 ? 7.781 -9.517 -14.082 1.00 98.31 145 PRO A CA 1
ATOM 1213 C C . PRO A 1 145 ? 6.835 -8.448 -14.636 1.00 98.31 145 PRO A C 1
ATOM 1215 O O . PRO A 1 145 ? 5.815 -8.770 -15.243 1.00 98.31 145 PRO A O 1
ATOM 1218 N N . THR A 1 146 ? 7.202 -7.182 -14.459 1.00 98.38 146 THR A N 1
ATOM 1219 C CA . THR A 1 146 ? 6.440 -6.021 -14.931 1.00 98.38 146 THR A CA 1
ATOM 1220 C C . THR A 1 146 ? 7.355 -5.008 -15.620 1.00 98.38 146 THR A C 1
ATOM 1222 O O . THR A 1 146 ? 8.584 -5.098 -15.549 1.00 98.38 146 THR A O 1
ATOM 1225 N N . VAL A 1 147 ? 6.766 -4.046 -16.328 1.00 98.25 147 VAL A N 1
ATOM 1226 C CA . VAL A 1 147 ? 7.490 -2.951 -16.978 1.00 98.25 147 VAL A CA 1
ATOM 1227 C C . VAL A 1 147 ? 6.810 -1.634 -16.623 1.00 98.25 147 VAL A C 1
ATOM 1229 O O . VAL A 1 147 ? 5.823 -1.237 -17.233 1.00 98.25 147 VAL A O 1
ATOM 1232 N N . GLY A 1 148 ? 7.332 -0.957 -15.601 1.00 98.06 148 GLY A N 1
ATOM 1233 C CA . GLY A 1 148 ? 6.741 0.274 -15.089 1.00 98.06 148 GLY A CA 1
ATOM 1234 C C . GLY A 1 148 ? 5.309 0.051 -14.611 1.00 98.06 148 GLY A C 1
ATOM 1235 O O . GLY A 1 148 ? 4.418 0.778 -15.051 1.00 98.06 148 GLY A O 1
ATOM 1236 N N . ALA A 1 149 ? 5.090 -0.971 -13.774 1.00 98.56 149 ALA A N 1
ATOM 1237 C CA . ALA A 1 149 ? 3.790 -1.221 -13.155 1.00 98.56 149 ALA A CA 1
ATOM 1238 C C . ALA A 1 149 ? 3.314 0.059 -12.467 1.00 98.56 149 ALA A C 1
ATOM 1240 O O . ALA A 1 149 ? 4.066 0.635 -11.684 1.00 98.56 149 ALA A O 1
ATOM 1241 N N . ALA A 1 150 ? 2.119 0.521 -12.806 1.00 98.25 150 ALA A N 1
ATOM 1242 C CA . ALA A 1 150 ? 1.558 1.764 -12.291 1.00 98.25 150 ALA A CA 1
ATOM 1243 C C . ALA A 1 150 ? 0.356 1.525 -11.376 1.00 98.25 150 ALA A C 1
ATOM 1245 O O . ALA A 1 150 ? 0.100 2.369 -10.531 1.00 98.25 150 ALA A O 1
ATOM 1246 N N . ASP A 1 151 ? -0.357 0.416 -11.577 1.00 98.50 151 ASP A N 1
ATOM 1247 C CA . ASP A 1 151 ? -1.641 0.140 -10.933 1.00 98.50 151 ASP A CA 1
ATOM 1248 C C . ASP A 1 151 ? -1.911 -1.368 -10.957 1.00 98.50 151 ASP A C 1
ATOM 1250 O O . ASP A 1 151 ? -1.683 -2.010 -11.998 1.00 98.50 151 ASP A O 1
ATOM 1254 N N . TRP A 1 152 ? -2.374 -1.919 -9.841 1.00 98.50 152 TRP A N 1
ATOM 1255 C CA . TRP A 1 152 ? -2.943 -3.255 -9.725 1.00 98.50 152 TRP A CA 1
ATOM 1256 C C . TRP A 1 152 ? -4.422 -3.144 -9.382 1.00 98.50 152 TRP A C 1
ATOM 1258 O O . TRP A 1 152 ? -4.834 -2.291 -8.620 1.00 98.50 152 TRP A O 1
ATOM 1268 N N . GLU A 1 153 ? -5.232 -4.048 -9.918 1.00 98.12 153 GLU A N 1
ATOM 1269 C CA . GLU A 1 153 ? -6.656 -4.080 -9.585 1.00 98.12 153 GLU A CA 1
ATOM 1270 C C . GLU A 1 153 ? -7.147 -5.522 -9.579 1.00 98.12 153 GLU A C 1
ATOM 1272 O O . GLU A 1 153 ? -6.693 -6.360 -10.380 1.00 98.12 153 GLU A O 1
ATOM 1277 N N . THR A 1 154 ? -8.105 -5.813 -8.701 1.00 97.00 154 THR A N 1
ATOM 1278 C CA . THR A 1 154 ? -8.751 -7.120 -8.653 1.00 97.00 154 THR A CA 1
ATOM 1279 C C . THR A 1 154 ? -10.240 -7.047 -8.917 1.00 97.00 154 THR A C 1
ATOM 1281 O O . THR A 1 154 ? -10.978 -6.193 -8.444 1.00 97.00 154 THR A O 1
ATOM 1284 N N . PHE A 1 155 ? -10.735 -8.000 -9.700 1.00 95.62 155 PHE A N 1
ATOM 1285 C CA . PHE A 1 155 ? -12.164 -8.098 -9.968 1.00 95.62 155 PHE A CA 1
ATOM 1286 C C . PHE A 1 155 ? -12.575 -9.527 -10.302 1.00 95.62 155 PHE A C 1
ATOM 1288 O O . PHE A 1 155 ? -11.752 -10.403 -10.580 1.00 95.62 155 PHE A O 1
ATOM 1295 N N . GLN A 1 156 ? -13.886 -9.776 -10.285 1.00 95.50 156 GLN A N 1
ATOM 1296 C CA . GLN A 1 156 ? -14.455 -11.068 -10.651 1.00 95.50 156 GLN A CA 1
ATOM 1297 C C . GLN A 1 156 ? -15.419 -10.950 -11.829 1.00 95.50 156 GLN A C 1
ATOM 1299 O O . GLN A 1 156 ? -16.293 -10.086 -11.842 1.00 95.50 156 GLN A O 1
ATOM 1304 N N . ILE A 1 157 ? -15.292 -11.859 -12.801 1.00 96.94 157 ILE A N 1
ATOM 1305 C CA . ILE A 1 157 ? -16.218 -11.986 -13.939 1.00 96.94 157 ILE A CA 1
ATOM 1306 C C . ILE A 1 157 ? -16.628 -13.451 -14.071 1.00 96.94 157 ILE A C 1
ATOM 1308 O O . ILE A 1 157 ? -15.781 -14.332 -14.243 1.00 96.94 157 ILE A O 1
ATOM 1312 N N . ASP A 1 158 ? -17.934 -13.714 -14.000 1.00 96.88 158 ASP A N 1
ATOM 1313 C CA . ASP A 1 158 ? -18.524 -15.058 -14.082 1.00 96.88 158 ASP A CA 1
ATOM 1314 C C . ASP A 1 158 ? -17.894 -16.060 -13.093 1.00 96.88 158 ASP A C 1
ATOM 1316 O O . ASP A 1 158 ? -17.589 -17.200 -13.444 1.00 96.88 158 ASP A O 1
ATOM 1320 N N . GLY A 1 159 ? -17.631 -15.616 -11.859 1.00 92.69 159 GLY A N 1
ATOM 1321 C CA . GLY A 1 159 ? -17.025 -16.439 -10.804 1.00 92.69 159 GLY A CA 1
ATOM 1322 C C . GLY A 1 159 ? -15.526 -16.716 -10.973 1.00 92.69 159 GLY A C 1
ATOM 1323 O O . GLY A 1 159 ? -14.965 -17.496 -10.209 1.00 92.69 159 GLY A O 1
ATOM 1324 N N . ARG A 1 160 ? -14.861 -16.095 -11.955 1.00 95.31 160 ARG A N 1
ATOM 1325 C CA . ARG A 1 160 ? -13.402 -16.152 -12.119 1.00 95.31 160 ARG A CA 1
ATOM 1326 C C . ARG A 1 160 ? -12.768 -14.917 -11.505 1.00 95.31 160 ARG A C 1
ATOM 1328 O O . ARG A 1 160 ? -13.236 -13.811 -11.760 1.00 95.31 160 ARG A O 1
ATOM 1335 N N . PHE A 1 161 ? -11.704 -15.123 -1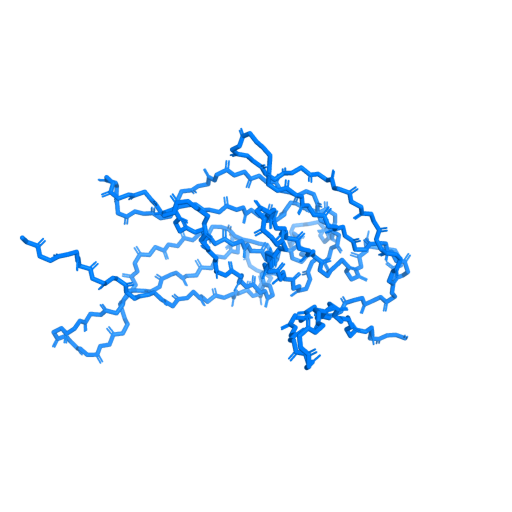0.740 1.00 94.94 161 PHE A N 1
ATOM 1336 C CA . PHE A 1 161 ? -10.897 -14.057 -10.161 1.00 94.94 161 PHE A CA 1
ATOM 1337 C C . PHE A 1 161 ? -9.842 -13.574 -11.159 1.00 94.94 161 PHE A C 1
ATOM 1339 O O . PHE A 1 161 ? -9.175 -14.388 -11.802 1.00 94.94 161 PHE A O 1
ATOM 1346 N N . PHE A 1 162 ? -9.692 -12.258 -11.267 1.00 96.69 162 PHE A N 1
ATOM 1347 C CA . PHE A 1 162 ? -8.691 -11.597 -12.088 1.00 96.69 162 PHE A CA 1
ATOM 1348 C C . PHE A 1 162 ? -7.880 -10.650 -11.215 1.00 96.69 162 PHE A C 1
ATOM 1350 O O . PHE A 1 162 ? -8.440 -9.897 -10.426 1.00 96.69 162 PHE A O 1
ATOM 1357 N N . LEU A 1 163 ? -6.568 -10.692 -11.414 1.00 97.62 163 LEU A N 1
ATOM 1358 C CA . LEU A 1 163 ? -5.624 -9.682 -10.969 1.00 97.62 163 LEU A CA 1
ATOM 1359 C C . LEU A 1 163 ? -5.006 -9.094 -12.234 1.00 97.62 163 LEU A C 1
ATOM 1361 O O . LEU A 1 163 ? -4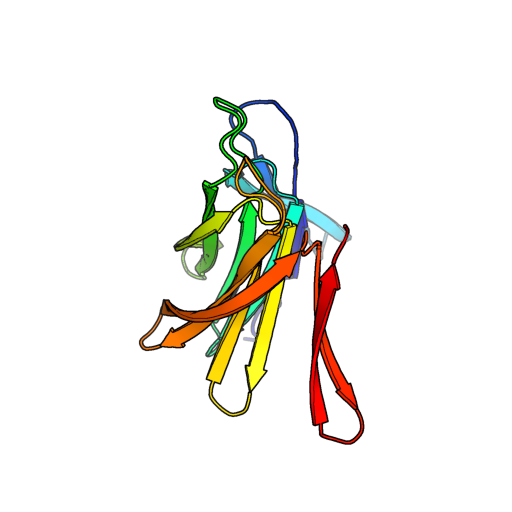.492 -9.843 -13.072 1.00 97.62 163 LEU A O 1
ATOM 1365 N N . VAL A 1 164 ? -5.104 -7.781 -12.402 1.00 98.06 164 VAL A N 1
ATOM 1366 C CA . VAL A 1 164 ? -4.623 -7.079 -13.596 1.00 98.06 164 VAL A CA 1
ATOM 1367 C C . VAL A 1 164 ? -3.598 -6.023 -13.215 1.00 98.06 164 VAL A C 1
ATOM 1369 O O . VAL A 1 164 ? -3.662 -5.479 -12.122 1.00 98.06 164 VAL A O 1
ATOM 1372 N N . VAL A 1 165 ? -2.666 -5.735 -14.128 1.00 98.50 165 VAL A N 1
ATOM 1373 C CA . VAL A 1 165 ? -1.676 -4.661 -13.976 1.00 98.50 165 VAL A CA 1
ATOM 1374 C C . VAL A 1 165 ? -1.699 -3.719 -15.165 1.00 98.50 165 VAL A C 1
ATOM 1376 O O . VAL A 1 165 ? -1.678 -4.163 -16.319 1.00 98.50 165 VAL A O 1
ATOM 1379 N N . ALA A 1 166 ? -1.653 -2.420 -14.889 1.00 98.25 166 ALA A N 1
ATOM 1380 C CA . ALA A 1 166 ? -1.324 -1.409 -15.881 1.00 98.25 166 ALA A CA 1
ATOM 1381 C C . ALA A 1 166 ? 0.199 -1.204 -15.929 1.00 98.25 166 ALA A C 1
ATOM 1383 O O . ALA A 1 166 ? 0.820 -0.797 -14.950 1.00 98.25 166 ALA A O 1
ATOM 1384 N N . ASN A 1 167 ? 0.812 -1.477 -17.082 1.00 97.00 167 ASN A N 1
ATOM 1385 C CA . ASN A 1 167 ? 2.222 -1.174 -17.348 1.00 97.00 167 ASN A CA 1
ATOM 1386 C C . ASN A 1 167 ? 2.309 0.144 -18.132 1.00 97.00 167 ASN A C 1
ATOM 1388 O O . ASN A 1 167 ? 1.509 0.369 -19.040 1.00 97.00 167 ASN A O 1
ATOM 1392 N N . SER A 1 168 ? 3.250 1.017 -17.773 1.00 90.88 168 SER A N 1
ATOM 1393 C CA . SER A 1 168 ? 3.298 2.410 -18.255 1.00 90.88 168 SER A CA 1
ATOM 1394 C C . SER A 1 168 ? 4.410 2.717 -19.269 1.00 90.88 168 SER A C 1
ATOM 1396 O O . SER A 1 168 ? 4.636 3.888 -19.578 1.00 90.88 168 SER A O 1
ATOM 1398 N N . GLN A 1 169 ? 5.108 1.698 -19.785 1.00 73.25 169 GLN A N 1
ATOM 1399 C CA . GLN A 1 169 ? 6.270 1.842 -20.678 1.00 73.25 169 GLN A CA 1
ATOM 1400 C C . GLN A 1 169 ? 6.195 0.930 -21.903 1.00 73.25 169 GLN A C 1
ATOM 1402 O O . GLN A 1 169 ? 5.731 -0.223 -21.752 1.00 73.25 169 GLN A O 1
#

InterPro domains:
  IPR005492 Leucine-rich glioma-inactivated , EPTP repeat [PF03736] (33-82)
  IPR005492 Leucine-rich glioma-inactivated , EPTP repeat [PF03736] (88-133)
  IPR005492 Leucine-rich glioma-inactivated , EPTP repeat [PF03736] (137-168)
  IPR009039 EAR [PS50912] (33-83)
  IPR009039 EAR [PS50912] (87-135)
  IPR009039 EAR [PS50912] (137-169)

Sequence (169 aa):
MGQKDLIFLVVANSREVEPELSVIYQWNVQQRRFLHHQTLETHSALDWEAFSIHNHSFLVVANHRRARDSNHNIHSVIYWWNPQTELFEENQTLSTSGAYDWEFFSVEAYHFLIVANTFNGRTTTISSTIYVWLNGSFQPFQDIPTVGAADWETFQIDGRFFLVVANSQ

Secondary structure (DSSP, 8-state):
-------EEEE----SSSSPEEEEEEEETTTTEEEEEEEEE-SSEEEEEEEEETTEEEEEEEE--BTTTTB-EEEEEEEEEETTTTEEEEEEEEEEESEEEEEEEEETTEEEEEEEE---SS-SEEEEEEEEEETTEEEEEEEEEEESEEEEEEEEETTEEEEEEEE--

Foldseek 3Di:
DDDDDKDKDKDQDADLDPQDKIWIWTQDPVVRDTDTDDIDGAARWQDKDWDDDPNKIKIKTFRQAHNVVRFRFDWIWMWIQDPVVRDTHTDDIDTAGRWQDKDWDDDDNKTKIWTQRQHRPPARQFWIFIWIDDPHDTDTDDTDGARRFNDWDWDDDPNDIDIDTDHDD

Organism: Tetraodon nigroviridis (NCBI:txid99883)

pLDDT: mean 95.45, std 8.05, range [39.53, 98.88]